Protein 6AVD (pdb70)

Sequence (40 aa):
GSAEIIRCSGTRECYAPCQKLTGCLNAKCMNKACKCYGCV

Radius of gyration: 9.07 Å; Cα contacts (8 Å, |Δi|>4): 76; chains: 1; bounding box: 24×16×22 Å

B-factor: mean 16.57, std 9.84, range [7.17, 51.9]

InterPro domains:
  IPR001947 Scorpion short chain toxin, potassium channel inhibitor [PF00451] (27-58)
  IPR001947 Scorpion short chain toxin, potassium channel inhibitor [PR00286] (29-42)
  IPR001947 Scorpion short chain toxin, potassium channel inhibitor [PR00286] (45-58)
  IPR036574 Knottin, scorpion toxin-like superfamily [G3DSA:3.30.30.10] (22-61)
  IPR036574 Knottin, scorpion toxin-like superfamily [SSF57095] (27-60)

Structure (mmCIF, N/CA/C/O backbone):
data_6AVD
#
_entry.id   6AVD
#
_cell.length_a   21.502
_cell.length_b   26.209
_cell.length_c   31.102
_cell.angle_alpha   90.00
_cell.angle_beta   99.20
_cell.angle_gamma   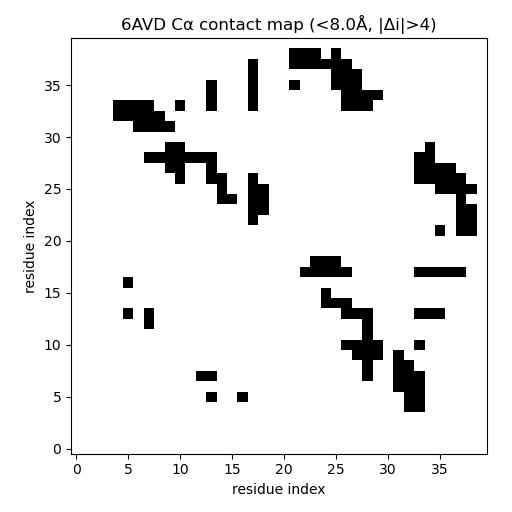90.00
#
_symmetry.space_group_name_H-M   'P 1 21 1'
#
loop_
_entity.id
_entity.type
_entity.pdbx_description
1 polymer 'Potassium channel toxin alpha-KTx 6.9'
2 non-polymer 'SULFATE ION'
3 water water
#
loop_
_atom_site.group_PDB
_atom_site.i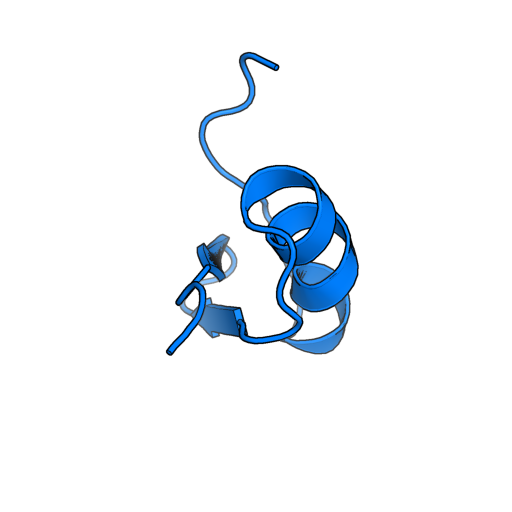d
_atom_site.type_symbol
_atom_site.label_atom_id
_atom_site.label_alt_id
_atom_site.label_comp_id
_atom_site.label_asym_id
_atom_site.label_entity_id
_atom_site.label_seq_id
_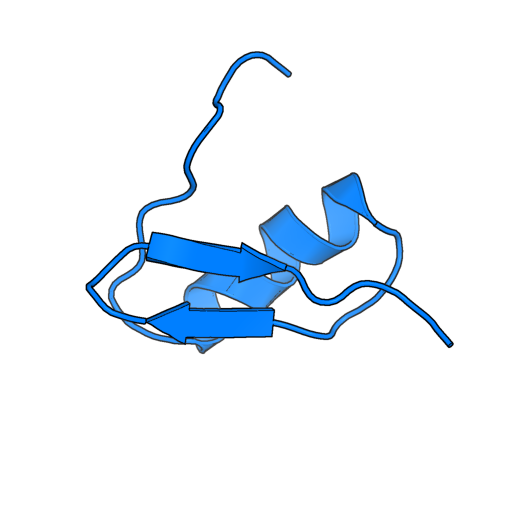atom_site.pdbx_PDB_ins_code
_atom_site.Cartn_x
_atom_site.Cartn_y
_atom_site.Cartn_z
_atom_site.occupancy
_atom_site.B_iso_or_equiv
_atom_site.auth_seq_id
_atom_site.auth_comp_id
_atom_site.auth_asym_id
_atom_site.auth_atom_id
_atom_site.pdbx_PDB_model_num
ATOM 1 N N . GLY A 1 1 ? 10.229 8.983 -7.116 1.00 43.95 1 GLY A N 1
ATOM 2 C CA . GLY A 1 1 ? 10.990 9.360 -5.886 1.00 38.31 1 GLY A CA 1
ATOM 3 C C . GLY A 1 1 ? 10.567 10.715 -5.364 1.00 35.99 1 GLY A C 1
ATOM 4 O O . GLY A 1 1 ? 10.893 11.757 -5.969 1.00 46.10 1 GLY A O 1
ATOM 5 N N . SER A 1 2 ? 9.745 10.722 -4.332 1.00 30.68 2 SER A N 1
ATOM 6 C CA . SER A 1 2 ? 9.513 11.957 -3.564 1.00 30.35 2 SER A CA 1
ATOM 7 C C . SER A 1 2 ? 9.537 11.720 -2.068 1.00 26.87 2 SER A C 1
ATOM 8 O O . SER A 1 2 ? 9.251 12.646 -1.281 1.00 25.44 2 SER A O 1
ATOM 11 N N . ALA A 1 3 ? 9.844 10.474 -1.643 1.00 22.30 3 ALA A N 1
ATOM 12 C CA . ALA A 1 3 ? 10.064 10.222 -0.241 1.00 19.13 3 ALA A CA 1
ATOM 13 C C . ALA A 1 3 ? 11.402 10.891 0.053 1.00 18.65 3 ALA A C 1
ATOM 14 O O . ALA A 1 3 ? 12.414 10.695 -0.671 1.00 21.58 3 ALA A O 1
ATOM 16 N N . GLU A 1 4 ? 11.407 11.690 1.074 1.00 15.87 4 GLU A N 1
ATOM 17 C CA . GLU A 1 4 ? 12.608 12.427 1.454 1.00 15.81 4 GLU A CA 1
ATOM 18 C C . GLU A 1 4 ? 13.375 11.767 2.633 1.00 13.82 4 GLU A C 1
ATOM 19 O O . GLU A 1 4 ? 14.527 12.099 2.918 1.00 12.53 4 GLU A O 1
ATOM 25 N N . ILE A 1 5 ? 12.690 10.869 3.339 1.00 13.70 5 ILE A N 1
ATOM 26 C CA . ILE A 1 5 ? 13.227 10.145 4.512 1.00 13.94 5 ILE A CA 1
ATOM 27 C C . ILE A 1 5 ? 12.953 8.678 4.283 1.00 13.22 5 ILE A C 1
ATOM 28 O O . ILE A 1 5 ? 11.861 8.330 3.820 1.00 12.68 5 ILE A O 1
ATOM 33 N N . ILE A 1 6 ? 13.847 7.825 4.777 1.00 11.54 6 ILE A N 1
ATOM 34 C CA . ILE A 1 6 ? 13.602 6.383 4.850 1.00 11.87 6 ILE A CA 1
ATOM 35 C C . ILE A 1 6 ? 13.602 6.008 6.330 1.00 11.68 6 ILE A C 1
ATOM 36 O O . ILE A 1 6 ? 14.589 6.181 7.004 1.00 10.23 6 ILE A O 1
ATOM 41 N N . ARG A 1 7 ? 12.460 5.565 6.838 1.00 12.70 7 ARG A N 1
ATOM 42 C CA . ARG A 1 7 ? 12.365 5.151 8.227 1.00 13.76 7 ARG A CA 1
ATOM 43 C C . ARG A 1 7 ? 12.974 3.771 8.349 1.00 13.26 7 ARG A C 1
ATOM 44 O O . ARG A 1 7 ? 12.856 2.939 7.429 1.00 12.11 7 ARG A O 1
ATOM 52 N N . CYS A 1 8 ? 13.565 3.498 9.502 1.00 12.07 8 CYS A N 1
ATOM 53 C CA . CYS A 1 8 ? 14.258 2.252 9.703 1.00 11.14 8 CYS A CA 1
ATOM 54 C C . CYS A 1 8 ? 14.256 1.867 11.179 1.00 11.37 8 CYS A C 1
ATOM 55 O O . CYS A 1 8 ? 14.229 2.729 12.058 1.00 10.62 8 CYS A O 1
ATOM 58 N N . SER A 1 9 ? 14.326 0.559 11.416 1.00 12.19 9 SER A N 1
ATOM 59 C CA . SER A 1 9 ? 14.467 0.006 12.768 1.00 13.45 9 SER A CA 1
ATOM 60 C C . SER A 1 9 ? 15.857 -0.514 13.016 1.00 13.12 9 SER A C 1
ATOM 61 O O . SER A 1 9 ? 16.185 -0.914 14.151 1.00 13.88 9 SER A O 1
ATOM 64 N N . GLY A 1 10 ? 16.661 -0.566 11.955 1.00 11.14 10 GLY A N 1
ATOM 65 C CA . GLY A 1 10 ? 18.073 -0.877 12.042 1.00 10.67 10 GLY A CA 1
ATOM 66 C C . GLY A 1 10 ? 18.760 -0.667 10.721 1.00 9.04 10 GLY A C 1
ATOM 67 O O . GLY A 1 10 ? 18.139 -0.473 9.706 1.00 7.97 10 GLY A O 1
ATOM 68 N N . THR A 1 11 ? 20.063 -0.743 10.745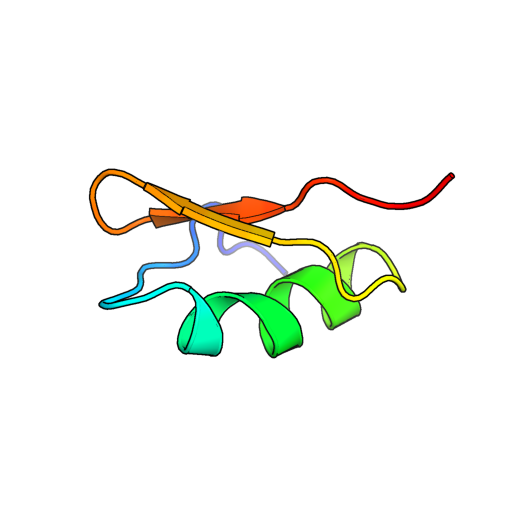 1.00 9.08 11 THR A N 1
ATOM 69 C CA . THR A 1 11 ? 20.860 -0.456 9.563 1.00 8.92 11 THR A CA 1
ATOM 70 C C . THR A 1 11 ? 20.623 -1.401 8.401 1.00 8.52 11 THR A C 1
ATOM 71 O O . THR A 1 11 ? 20.729 -1.003 7.257 1.00 7.59 11 THR A O 1
ATOM 75 N N . ARG A 1 12 ? 20.197 -2.622 8.700 1.00 9.66 12 ARG A N 1
ATOM 76 C CA . ARG A 1 12 ? 19.942 -3.609 7.639 1.00 11.04 12 ARG A CA 1
ATOM 77 C C . ARG A 1 12 ? 18.846 -3.091 6.692 1.00 9.72 12 ARG A C 1
ATOM 78 O O . ARG A 1 12 ? 18.811 -3.471 5.533 1.00 9.63 12 ARG A O 1
ATOM 86 N N . GLU A 1 13 ? 17.9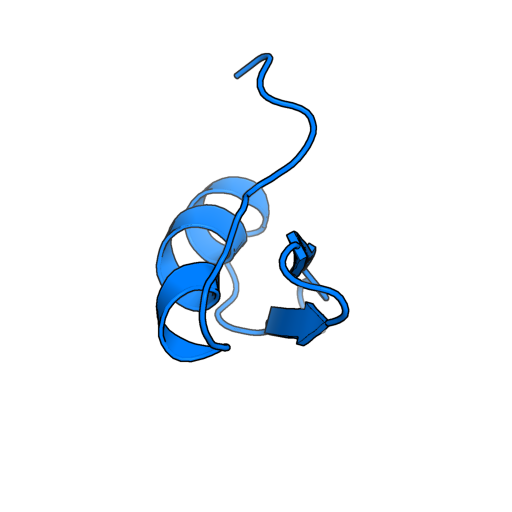19 -2.290 7.221 1.00 9.57 13 GLU A N 1
ATOM 87 C CA . GLU A 1 13 ? 16.806 -1.754 6.421 1.00 9.69 13 GLU A CA 1
ATOM 88 C C . GLU A 1 13 ? 17.210 -0.561 5.516 1.00 9.07 13 GLU A C 1
ATOM 89 O O . GLU A 1 13 ? 16.444 -0.127 4.655 1.00 9.35 13 GLU A O 1
ATOM 95 N N . CYS A 1 14 ? 18.432 -0.089 5.647 1.00 8.32 14 CYS A N 1
ATOM 96 C CA . CYS A 1 14 ? 18.826 1.085 4.881 1.00 7.72 14 CYS A CA 1
ATOM 97 C C . CYS A 1 14 ? 19.587 0.727 3.596 1.00 7.36 14 CYS A C 1
ATOM 98 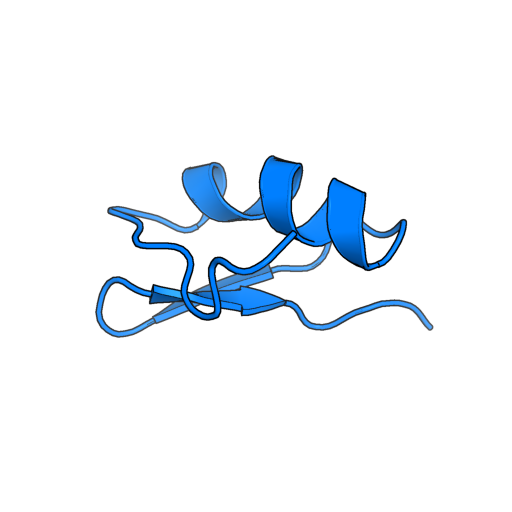O O . CYS A 1 14 ? 19.706 1.565 2.694 1.00 7.17 14 CYS A O 1
ATOM 101 N N . TYR A 1 15 ? 20.186 -0.455 3.548 1.00 7.99 15 TYR A N 1
ATOM 102 C CA . TYR A 1 15 ? 21.052 -0.792 2.408 1.00 8.23 15 TYR A CA 1
ATOM 103 C C . TYR A 1 15 ? 20.302 -0.715 1.095 1.00 8.21 15 TYR A C 1
ATOM 104 O O . TYR A 1 15 ? 20.788 -0.073 0.157 1.00 8.14 15 TYR A O 1
ATOM 113 N N . ALA A 1 16 ? 19.129 -1.320 1.007 1.00 8.11 16 ALA A N 1
ATOM 114 C CA . ALA A 1 16 ? 18.422 -1.412 -0.279 1.00 8.61 16 ALA A CA 1
ATOM 115 C C . ALA A 1 16 ? 18.021 -0.021 -0.805 1.00 8.69 16 ALA A C 1
ATOM 116 O O . ALA A 1 16 ? 18.310 0.314 -1.936 1.00 8.43 16 ALA A O 1
ATOM 118 N N . PRO A 1 17 ? 17.345 0.812 0.034 1.00 8.72 17 PRO A N 1
ATOM 119 C CA . PRO A 1 17 ? 16.903 2.073 -0.513 1.00 8.96 17 PRO A CA 1
ATOM 120 C C . PRO A 1 17 ? 18.051 2.985 -0.752 1.00 8.19 17 PRO A C 1
ATOM 121 O O . PRO A 1 17 ? 17.997 3.776 -1.731 1.00 8.91 17 PRO A O 1
ATOM 125 N N . CYS A 1 18 ? 19.104 2.932 0.100 1.00 7.74 18 CYS A N 1
ATOM 126 C CA . CYS A 1 18 ? 20.280 3.781 -0.151 1.00 7.65 1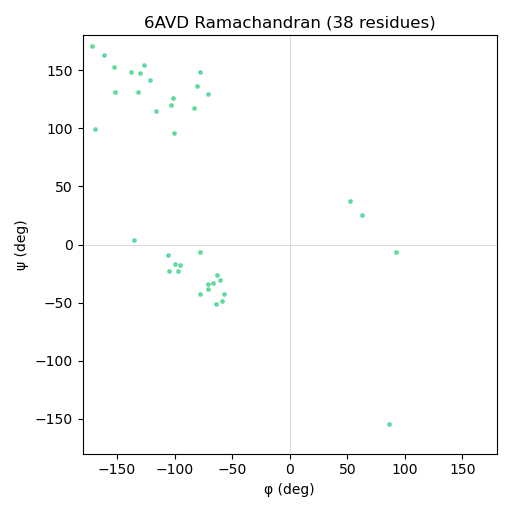8 CYS A CA 1
ATOM 127 C C . CYS A 1 18 ? 20.997 3.377 -1.397 1.00 7.85 18 CYS A C 1
ATOM 128 O O . CYS A 1 18 ? 21.505 4.201 -2.082 1.00 8.16 18 CYS A O 1
ATOM 131 N N . GLN A 1 19 ? 20.999 2.093 -1.721 1.00 7.71 19 GLN A N 1
ATOM 132 C CA . GLN A 1 19 ? 21.637 1.639 -2.964 1.00 8.24 19 GLN A CA 1
ATOM 133 C C . GLN A 1 19 ? 20.882 2.038 -4.154 1.00 8.81 19 GLN A C 1
ATOM 134 O O . GLN A 1 19 ? 21.452 2.346 -5.170 1.00 9.01 19 GLN A O 1
ATOM 140 N N . LYS A 1 20 ? 19.579 1.988 -4.077 1.00 9.89 20 LYS A N 1
ATOM 141 C CA . LYS A 1 20 ? 18.757 2.417 -5.171 1.00 10.99 20 LYS A CA 1
ATOM 142 C C . LYS A 1 20 ? 19.078 3.851 -5.523 1.00 10.90 20 LYS A C 1
ATOM 143 O O . LYS A 1 20 ? 19.226 4.174 -6.706 1.00 11.42 20 LYS A O 1
ATOM 149 N N . LEU A 1 21 ? 19.247 4.704 -4.516 1.00 9.43 21 LEU A N 1
ATOM 150 C CA . LEU A 1 21 ? 19.446 6.109 -4.762 1.00 9.91 21 LEU A CA 1
ATOM 151 C C . LEU A 1 21 ? 20.869 6.392 -5.211 1.00 9.81 21 LEU A C 1
ATOM 152 O O . LEU A 1 21 ? 21.074 7.247 -6.078 1.00 10.54 21 LEU A O 1
ATOM 157 N N . THR A 1 22 ? 21.841 5.761 -4.563 1.00 9.07 22 THR A N 1
ATOM 158 C CA . THR A 1 22 ? 23.253 6.147 -4.751 1.00 10.10 22 THR A CA 1
ATOM 159 C C . THR A 1 22 ? 24.059 5.210 -5.604 1.00 10.12 22 THR A C 1
ATOM 160 O O . THR A 1 22 ? 25.155 5.587 -6.081 1.00 10.59 22 THR A O 1
ATOM 164 N N . GLY A 1 23 ? 23.609 3.973 -5.698 1.00 9.63 23 GLY A N 1
ATOM 165 C CA . GLY A 1 23 ? 24.377 2.929 -6.397 1.00 10.46 23 GLY A CA 1
ATOM 166 C C . GLY A 1 23 ? 25.279 2.162 -5.510 1.00 10.01 23 GLY A C 1
ATOM 167 O O . GLY A 1 23 ? 25.927 1.229 -5.972 1.00 10.38 23 GLY A O 1
ATOM 168 N N . CYS A 1 24 ? 25.408 2.545 -4.241 1.00 9.74 24 CYS A N 1
ATOM 169 C CA . CYS A 1 24 ? 26.432 1.922 -3.322 1.00 10.76 24 CYS A CA 1
ATOM 170 C C . CYS A 1 24 ? 25.747 1.422 -2.070 1.00 9.54 24 CYS A C 1
ATOM 171 O O . CYS A 1 24 ? 24.768 2.010 -1.658 1.00 8.13 24 CYS A O 1
ATOM 174 N N . LEU A 1 25 ? 26.361 0.419 -1.437 1.00 10.46 25 LEU A N 1
ATOM 175 C CA . LEU A 1 25 ? 25.838 -0.235 -0.192 1.00 10.29 25 LEU A CA 1
ATOM 176 C C . LEU A 1 25 ? 26.655 0.398 0.928 1.00 10.91 25 LEU A C 1
ATOM 177 O O . LEU A 1 25 ? 27.812 0.043 1.114 1.00 11.70 25 LEU A O 1
ATOM 182 N N . ASN A 1 26 ? 26.114 1.418 1.554 1.00 9.24 26 ASN A N 1
ATOM 183 C CA . ASN A 1 26 ? 26.862 2.234 2.484 1.00 9.05 26 ASN A CA 1
ATOM 184 C C . ASN A 1 26 ? 25.838 3.111 3.186 1.00 8.25 26 ASN A C 1
ATOM 185 O O . ASN A 1 26 ? 25.299 4.069 2.581 1.00 8.14 26 ASN A O 1
ATOM 190 N N . ALA A 1 27 ? 25.447 2.712 4.405 1.00 8.04 27 ALA A N 1
ATOM 191 C CA . ALA A 1 27 ? 24.262 3.296 5.088 1.00 7.57 27 ALA A CA 1
ATOM 192 C C . ALA A 1 27 ? 24.294 3.025 6.555 1.00 8.28 27 ALA A C 1
ATOM 193 O O . ALA A 1 27 ? 25.074 2.148 7.026 1.00 7.79 27 ALA A O 1
ATOM 195 N N . LYS A 1 28 ? 23.478 3.802 7.302 1.00 8.59 28 LYS A N 1
ATOM 196 C CA . LYS A 1 28 ? 23.375 3.670 8.725 1.00 10.05 28 LYS A CA 1
ATOM 197 C C . LYS A 1 28 ? 22.001 4.101 9.176 1.00 9.21 28 LYS A C 1
ATOM 198 O O . LYS A 1 28 ? 21.530 5.184 8.833 1.00 8.57 28 LYS A O 1
ATOM 204 N N . CYS A 1 29 ? 21.368 3.290 9.986 1.00 9.63 29 CYS A N 1
ATOM 205 C CA . CYS A 1 29 ? 20.138 3.727 10.657 1.00 10.27 29 CYS A CA 1
ATOM 206 C C . CYS A 1 29 ? 20.506 4.530 11.912 1.00 11.28 29 CYS A C 1
ATOM 207 O O . CYS A 1 29 ? 21.185 4.016 12.785 1.00 12.14 29 CYS A O 1
ATOM 210 N N . MET A 1 30 ? 20.138 5.815 11.961 1.00 11.69 30 MET A N 1
ATOM 211 C CA . MET A 1 30 ? 20.394 6.669 13.134 1.00 14.49 30 MET A CA 1
ATOM 212 C C . MET A 1 30 ? 19.085 7.381 13.468 1.00 12.58 30 MET A C 1
ATOM 213 O O . MET A 1 30 ? 18.460 7.962 12.575 1.00 11.29 30 MET A O 1
ATOM 218 N N . ASN A 1 31 ? 18.674 7.359 14.735 1.00 12.06 31 ASN A N 1
ATOM 219 C CA . ASN A 1 31 ? 17.434 8.033 15.139 1.00 12.31 31 ASN A CA 1
ATOM 220 C C . ASN A 1 31 ? 16.220 7.629 14.272 1.00 11.73 31 ASN A C 1
ATOM 221 O O . ASN A 1 31 ? 15.345 8.434 13.992 1.00 11.54 31 ASN A O 1
ATOM 226 N N . LYS A 1 32 ? 16.193 6.336 13.908 1.00 11.80 32 LYS A N 1
ATOM 227 C CA . LYS A 1 32 ? 15.100 5.687 13.148 1.00 12.67 32 LYS A CA 1
ATOM 228 C C . LYS A 1 32 ? 14.895 6.244 11.760 1.00 11.03 32 LYS A C 1
ATOM 229 O O . LYS A 1 32 ? 13.835 6.040 11.150 1.00 10.04 32 LYS A O 1
ATOM 235 N N . ALA A 1 33 ? 15.941 6.801 11.197 1.00 10.45 33 ALA A N 1
ATOM 236 C CA . ALA A 1 33 ? 15.959 7.216 9.795 1.00 10.12 33 ALA A CA 1
ATOM 237 C C . ALA A 1 33 ? 17.289 6.848 9.164 1.00 9.26 33 ALA A C 1
ATOM 238 O O . ALA A 1 33 ? 18.332 6.864 9.870 1.00 8.35 33 ALA A O 1
ATOM 240 N N . CYS A 1 34 ? 17.277 6.537 7.857 1.00 7.91 34 CYS A N 1
ATOM 241 C CA . CYS A 1 34 ? 18.468 6.108 7.200 1.00 7.87 34 CYS A CA 1
ATOM 242 C C . CYS A 1 34 ? 19.354 7.285 6.816 1.00 8.68 34 CYS A C 1
ATOM 243 O O . CYS A 1 34 ? 18.852 8.277 6.252 1.00 8.88 34 CYS A O 1
ATOM 246 N N . LYS A 1 35 ? 20.654 7.123 7.061 1.00 8.14 35 LYS A N 1
ATOM 247 C CA . LYS A 1 35 ? 21.649 7.941 6.425 1.00 9.72 35 LYS A CA 1
ATO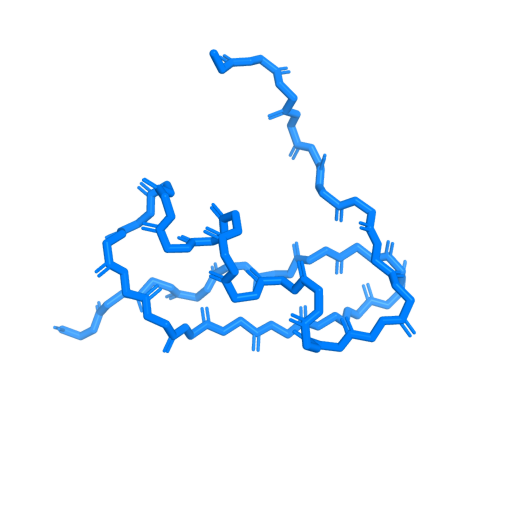M 248 C C . LYS A 1 35 ? 22.287 7.152 5.264 1.00 8.80 35 LYS A C 1
ATOM 249 O O . LYS A 1 35 ? 22.746 6.011 5.459 1.00 7.97 35 LYS A O 1
ATOM 255 N N . CYS A 1 36 ? 22.281 7.752 4.078 1.00 8.08 36 CYS A N 1
ATOM 256 C CA . CYS A 1 36 ? 22.854 7.140 2.896 1.00 8.43 36 CYS A CA 1
ATOM 257 C C . CYS A 1 36 ? 24.177 7.846 2.693 1.00 8.45 36 CYS A C 1
ATOM 258 O O . CYS A 1 36 ? 24.212 9.050 2.520 1.00 8.39 36 CYS A O 1
ATOM 261 N N . TYR A 1 37 ? 25.287 7.093 2.715 1.00 8.30 37 TYR A N 1
ATOM 262 C CA . TYR A 1 37 ? 26.608 7.715 2.684 1.00 9.75 37 TYR A CA 1
ATOM 263 C C . TYR A 1 37 ? 27.239 7.813 1.309 1.00 10.46 37 TYR A C 1
ATOM 264 O O . TYR A 1 37 ? 28.256 8.500 1.119 1.00 11.36 37 TYR A O 1
ATOM 273 N N . GLY A 1 38 ? 26.727 7.041 0.377 1.00 10.14 38 GLY A N 1
ATOM 274 C CA . GLY A 1 38 ? 27.136 7.181 -1.004 1.00 11.57 38 GLY A CA 1
ATOM 275 C C . GLY A 1 38 ? 28.360 6.375 -1.309 1.00 12.58 38 GLY A C 1
ATOM 276 O O . GLY A 1 38 ? 28.646 5.384 -0.626 1.00 11.70 38 GLY A O 1
ATOM 277 N N . CYS A 1 39 ? 29.093 6.827 -2.322 1.00 13.51 39 CYS A N 1
ATOM 278 C CA . CYS A 1 39 ? 30.182 6.034 -2.950 1.00 15.29 39 CYS A CA 1
ATOM 279 C C . CYS A 1 39 ? 31.511 6.748 -2.868 1.00 16.53 39 CYS A C 1
ATOM 280 O O . CYS A 1 39 ? 31.573 7.917 -3.106 1.00 15.86 39 CYS A O 1
ATOM 283 N N . VAL A 1 40 ? 32.604 6.022 -2.630 1.00 18.50 40 VAL A N 1
ATOM 284 C CA . VAL A 1 40 ? 33.954 6.557 -2.991 1.00 23.13 40 VAL A CA 1
ATOM 285 C C . VAL A 1 40 ? 34.197 6.458 -4.474 1.00 25.11 40 VAL A C 1
ATOM 286 O O . VAL A 1 40 ? 33.769 5.442 -5.083 1.00 30.72 40 VAL A O 1
#

CATH classification: 3.30.30.10

Foldseek 3Di:
DPDPWDFAPWFVSQQVVLCVVAVDRAWTQDPRTIDRDHDD

Organism: Opistophthalmus carinatus (NCBI:txid190115)

Solvent-accessible surface area: 3268 Å² total; per-residue (Å²): 131,107,93,167,92,42,184,9,97,24,48,205,76,0,89,72,38,0,74,172,126,53,55,35,112,64,12,90,26,89,141,156,30,21,91,47,117,14,72,200

Nearest PDB structures (foldseek):
  6avd-assembly1_A  TM=1.026E+00  e=8.647E-08  Opistophthalmus carinatus
  1n8m-assembly1_A  TM=8.941E-01  e=1.226E-03  unclassified
  6mzt-assembly1_A  TM=8.766E-01  e=8.137E-04  Urodacus yaschenkoi
  1qky-assembly1_A  TM=8.138E-01  e=1.145E-03  Pandinus imperator
  2bmt-assembly1_A  TM=8.785E-01  e=2.309E-02  Olivierus martensii

Secondary structure (DSSP, 8-state):
------B-SSGGGTHHHHHHHHSS--EEEETTEEEE----